Protein AF-A0A086ZU32-F1 (afdb_monomer_lite)

Structure (mmCIF, N/CA/C/O backbone):
data_AF-A0A086ZU32-F1
#
_entry.id   AF-A0A086ZU32-F1
#
loop_
_atom_site.group_PDB
_atom_site.id
_atom_site.type_symbol
_atom_site.label_atom_id
_atom_site.label_alt_id
_atom_site.label_comp_id
_atom_site.label_asym_id
_atom_site.label_entity_id
_atom_site.label_seq_id
_atom_site.pdbx_PDB_ins_code
_atom_site.Cartn_x
_atom_site.Cartn_y
_atom_site.Cartn_z
_atom_site.occupancy
_atom_site.B_iso_or_equiv
_atom_site.auth_seq_id
_atom_site.auth_comp_id
_atom_site.auth_asym_id
_atom_site.auth_atom_id
_atom_site.pdbx_PDB_model_num
ATOM 1 N N . MET A 1 1 ? -1.816 3.015 16.200 1.00 53.00 1 MET A N 1
ATOM 2 C CA . MET A 1 1 ? -2.472 1.779 15.719 1.00 53.00 1 MET A CA 1
ATOM 3 C C . MET A 1 1 ? -1.460 1.040 14.869 1.00 53.00 1 MET A C 1
ATOM 5 O O . MET A 1 1 ? -0.732 1.704 14.151 1.00 53.00 1 MET A O 1
ATOM 9 N N . SER A 1 2 ? -1.370 -0.284 14.970 1.00 63.25 2 SER A N 1
ATOM 10 C CA . SER A 1 2 ? -0.438 -1.061 14.143 1.00 63.25 2 SER A CA 1
ATOM 11 C C . SER A 1 2 ? -1.124 -1.496 12.849 1.00 63.25 2 SER A C 1
ATOM 13 O O . SER A 1 2 ? -2.275 -1.935 12.877 1.00 63.25 2 SER A O 1
ATOM 15 N N . ILE A 1 3 ? -0.425 -1.394 11.718 1.00 68.88 3 ILE A N 1
ATOM 16 C CA . ILE A 1 3 ? -0.900 -1.895 10.423 1.00 68.88 3 ILE A CA 1
ATOM 17 C C . ILE A 1 3 ? -1.010 -3.419 10.513 1.00 68.88 3 ILE A C 1
ATOM 19 O O . ILE A 1 3 ? -0.013 -4.120 10.684 1.00 68.88 3 ILE A O 1
ATOM 23 N N . ASN A 1 4 ? -2.230 -3.943 10.415 1.00 83.12 4 ASN A N 1
ATOM 24 C CA . ASN A 1 4 ? -2.466 -5.386 10.440 1.00 83.12 4 ASN A CA 1
ATOM 25 C C . ASN A 1 4 ? -1.947 -6.066 9.163 1.00 83.12 4 ASN A C 1
ATOM 27 O O . ASN A 1 4 ? -1.905 -5.451 8.096 1.00 83.12 4 ASN A O 1
ATOM 31 N N . ALA A 1 5 ? -1.634 -7.364 9.245 1.00 83.81 5 ALA A N 1
ATOM 32 C CA . ALA A 1 5 ? -1.073 -8.141 8.131 1.00 83.81 5 ALA A CA 1
ATOM 33 C C . ALA A 1 5 ? -1.887 -8.015 6.827 1.00 83.81 5 ALA A C 1
ATOM 35 O O . ALA A 1 5 ? -1.324 -7.779 5.766 1.00 83.81 5 ALA A O 1
ATOM 36 N N . LYS A 1 6 ? -3.224 -8.043 6.914 1.00 85.19 6 LYS A N 1
ATOM 37 C CA . LYS A 1 6 ? -4.114 -7.888 5.749 1.00 85.19 6 LYS A CA 1
ATOM 38 C C . LYS A 1 6 ? -3.988 -6.522 5.059 1.00 85.19 6 LYS A C 1
ATOM 40 O O . LYS A 1 6 ? -4.074 -6.431 3.839 1.00 85.19 6 LYS A O 1
ATOM 45 N N . LEU A 1 7 ? -3.797 -5.462 5.842 1.00 86.50 7 LEU A N 1
ATOM 46 C CA . LEU A 1 7 ? -3.589 -4.105 5.333 1.00 86.50 7 LEU A CA 1
ATOM 47 C C . LEU A 1 7 ? -2.207 -3.972 4.693 1.00 86.50 7 LEU A C 1
ATOM 49 O O . LEU A 1 7 ? -2.081 -3.362 3.636 1.00 86.50 7 LEU A O 1
ATOM 53 N N . ARG A 1 8 ? -1.195 -4.602 5.297 1.00 87.50 8 ARG A N 1
ATOM 54 C CA . ARG A 1 8 ? 0.156 -4.687 4.743 1.00 87.50 8 ARG A CA 1
ATOM 55 C C . ARG A 1 8 ? 0.155 -5.350 3.362 1.00 87.50 8 ARG A C 1
ATOM 57 O O . ARG A 1 8 ? 0.698 -4.775 2.427 1.00 87.50 8 ARG A O 1
ATOM 64 N N . ASP A 1 9 ? -0.488 -6.510 3.226 1.00 88.31 9 ASP A N 1
ATOM 65 C CA . ASP A 1 9 ? -0.621 -7.214 1.943 1.00 88.31 9 ASP A CA 1
ATOM 66 C C . ASP A 1 9 ? -1.334 -6.363 0.889 1.00 88.31 9 ASP A C 1
ATOM 68 O O . ASP A 1 9 ? -0.882 -6.281 -0.249 1.00 88.31 9 ASP A O 1
ATOM 72 N N . MET A 1 10 ? -2.405 -5.666 1.276 1.00 89.62 10 MET A N 1
ATOM 73 C CA . MET A 1 10 ? -3.140 -4.791 0.363 1.00 89.62 10 MET A CA 1
ATOM 74 C C . MET A 1 10 ? -2.291 -3.606 -0.124 1.00 89.62 10 MET A C 1
ATOM 76 O O . MET A 1 10 ? -2.287 -3.311 -1.315 1.00 89.62 10 MET A O 1
ATOM 80 N N . ILE A 1 11 ? -1.531 -2.962 0.770 1.00 89.44 11 ILE A N 1
ATOM 81 C CA . ILE A 1 11 ? -0.602 -1.876 0.412 1.00 89.44 11 ILE A CA 1
ATOM 82 C C . ILE A 1 11 ? 0.462 -2.378 -0.575 1.00 89.44 11 ILE A C 1
ATOM 84 O O . ILE A 1 11 ? 0.757 -1.710 -1.566 1.00 89.44 11 IL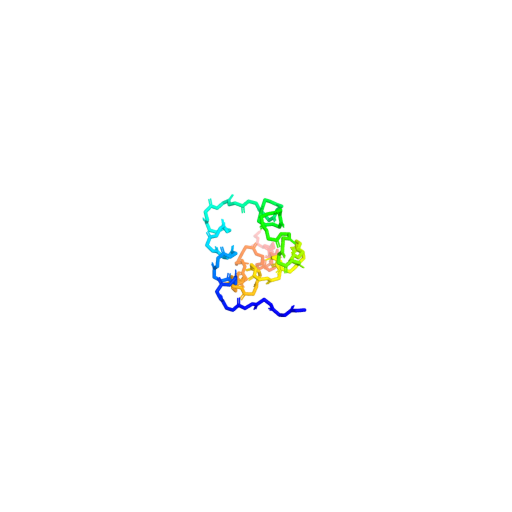E A O 1
ATOM 88 N N . LEU A 1 12 ? 1.030 -3.563 -0.327 1.00 89.50 12 LEU A N 1
ATOM 89 C CA . LEU A 1 12 ? 2.043 -4.156 -1.202 1.00 89.50 12 LEU A CA 1
ATOM 90 C C . LEU A 1 12 ? 1.468 -4.556 -2.567 1.00 89.50 12 LEU A C 1
ATOM 92 O O . LEU A 1 12 ? 2.125 -4.337 -3.583 1.00 89.50 12 LEU A O 1
ATOM 96 N N . ASP A 1 13 ? 0.251 -5.102 -2.609 1.00 91.12 13 ASP A N 1
ATOM 97 C CA . ASP A 1 13 ? -0.459 -5.426 -3.851 1.00 91.12 13 ASP A CA 1
ATOM 98 C C . ASP A 1 13 ? -0.730 -4.171 -4.691 1.00 91.12 13 ASP A C 1
ATOM 100 O O . ASP A 1 13 ? -0.449 -4.148 -5.889 1.00 91.12 13 ASP A O 1
ATOM 104 N N . TRP A 1 14 ? -1.200 -3.092 -4.065 1.00 90.50 14 TRP A N 1
ATOM 105 C CA . TRP A 1 14 ? -1.457 -1.825 -4.749 1.00 90.50 14 TRP A CA 1
ATOM 106 C C . TRP A 1 14 ? -0.177 -1.185 -5.282 1.00 90.50 14 TRP A C 1
ATOM 108 O O . TRP A 1 14 ? -0.146 -0.754 -6.436 1.00 90.50 14 TRP A O 1
ATOM 118 N N . ASN A 1 15 ? 0.904 -1.216 -4.500 1.00 88.75 15 ASN A N 1
ATOM 119 C CA . ASN A 1 15 ? 2.214 -0.765 -4.960 1.00 88.75 15 ASN A CA 1
ATOM 120 C C . ASN A 1 15 ? 2.715 -1.599 -6.156 1.00 88.75 15 ASN A C 1
ATOM 122 O O . ASN A 1 15 ? 3.215 -1.043 -7.130 1.00 88.75 15 ASN A O 1
ATOM 126 N N . ARG A 1 16 ? 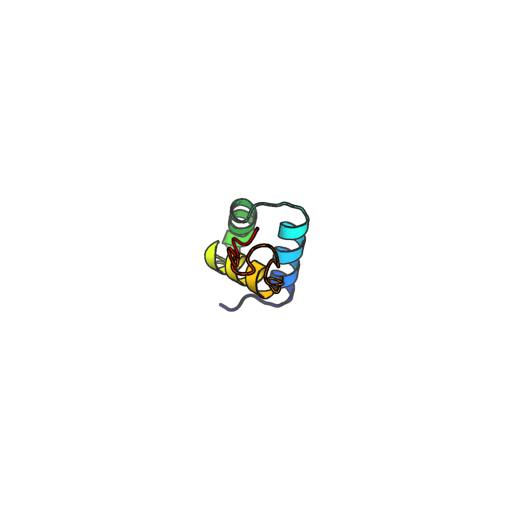2.520 -2.928 -6.145 1.00 86.94 16 ARG A N 1
ATOM 127 C CA . ARG A 1 16 ? 2.851 -3.805 -7.288 1.00 86.94 16 ARG A CA 1
ATOM 128 C C . ARG A 1 16 ? 2.012 -3.513 -8.533 1.00 86.94 16 ARG A C 1
ATOM 130 O O . ARG A 1 16 ? 2.508 -3.686 -9.641 1.00 86.94 16 ARG A O 1
ATOM 137 N N . LYS A 1 17 ? 0.770 -3.059 -8.363 1.00 89.50 17 LYS A N 1
ATOM 138 C CA . LYS A 1 17 ? -0.117 -2.610 -9.450 1.00 89.50 17 LYS A CA 1
ATOM 139 C C . LYS A 1 17 ? 0.213 -1.203 -9.966 1.00 89.50 17 LYS A C 1
ATOM 141 O O . LYS A 1 17 ? -0.442 -0.744 -10.896 1.00 89.50 17 LYS A O 1
ATOM 146 N N . GLY A 1 18 ? 1.212 -0.531 -9.388 1.00 87.38 18 GLY A N 1
ATOM 147 C CA . GLY A 1 18 ? 1.630 0.815 -9.783 1.00 87.38 18 GLY A CA 1
ATOM 148 C C . GLY A 1 18 ? 0.748 1.932 -9.223 1.00 87.38 18 GLY A C 1
ATOM 149 O O . GLY A 1 18 ? 0.790 3.048 -9.733 1.00 87.38 18 GLY A O 1
ATOM 150 N N . ILE A 1 19 ? -0.058 1.654 -8.193 1.00 88.56 19 ILE A N 1
ATOM 151 C CA . ILE A 1 19 ? -0.844 2.681 -7.503 1.00 88.56 19 ILE A CA 1
ATOM 152 C C . ILE A 1 19 ? 0.103 3.522 -6.647 1.00 88.56 19 ILE A C 1
ATOM 154 O O . ILE A 1 19 ? 0.907 2.991 -5.878 1.00 88.56 19 ILE A O 1
ATOM 158 N N . SER A 1 20 ? -0.008 4.846 -6.754 1.00 88.38 20 SER A N 1
ATOM 159 C CA . SER A 1 20 ? 0.851 5.762 -6.009 1.00 88.38 20 SER A CA 1
ATOM 160 C C . SER A 1 20 ? 0.621 5.654 -4.502 1.00 88.38 20 SER A C 1
ATOM 162 O O . SER A 1 20 ? -0.493 5.423 -4.021 1.00 88.38 20 SER A O 1
ATOM 164 N N . VAL A 1 21 ? 1.671 5.932 -3.728 1.00 87.94 21 VAL A N 1
ATOM 165 C CA . VAL A 1 21 ? 1.591 6.056 -2.262 1.00 87.94 21 VAL A CA 1
ATOM 166 C C . VAL A 1 21 ? 0.544 7.096 -1.849 1.00 87.94 21 VAL A C 1
ATOM 168 O O . VAL A 1 21 ? -0.178 6.889 -0.877 1.00 87.94 21 VAL A O 1
ATOM 171 N N . THR A 1 22 ? 0.414 8.187 -2.608 1.00 89.38 22 THR A N 1
ATOM 172 C CA . THR A 1 22 ? -0.581 9.239 -2.366 1.00 89.38 22 THR A CA 1
ATOM 173 C C . THR A 1 22 ? -2.012 8.728 -2.499 1.00 89.38 22 THR A C 1
ATOM 175 O O . THR A 1 22 ? -2.814 8.944 -1.591 1.00 89.38 22 THR A O 1
ATOM 178 N N . ASP A 1 23 ? -2.320 8.011 -3.582 1.00 89.94 23 ASP A N 1
ATOM 179 C CA . ASP A 1 23 ? -3.642 7.415 -3.808 1.00 89.94 23 ASP A CA 1
ATOM 180 C C . ASP A 1 23 ? -3.955 6.347 -2.758 1.00 89.94 23 ASP A C 1
ATOM 182 O O . ASP A 1 23 ? -5.048 6.313 -2.190 1.00 89.94 23 ASP A O 1
ATOM 186 N N . THR A 1 24 ? -2.953 5.532 -2.421 1.00 88.69 24 THR A N 1
ATOM 187 C CA . THR A 1 24 ? -3.047 4.523 -1.361 1.00 88.69 24 THR A CA 1
ATOM 188 C C . THR A 1 24 ? -3.350 5.170 -0.007 1.00 88.69 24 THR A C 1
ATOM 190 O O . THR A 1 24 ? -4.242 4.718 0.705 1.00 88.69 24 THR A O 1
ATOM 193 N N . ALA A 1 25 ? -2.680 6.272 0.340 1.00 90.00 25 ALA A N 1
ATOM 194 C CA . ALA A 1 25 ? -2.938 7.011 1.576 1.00 90.00 25 ALA A CA 1
ATOM 195 C C . ALA A 1 25 ? -4.318 7.671 1.583 1.00 90.00 25 ALA A C 1
ATOM 197 O O . ALA A 1 25 ? -4.977 7.710 2.620 1.00 90.00 25 ALA A O 1
ATOM 198 N N . HIS A 1 26 ? -4.787 8.159 0.434 1.00 91.06 26 HIS A N 1
ATOM 199 C CA . HIS A 1 26 ? -6.124 8.728 0.321 1.00 91.06 26 HIS A CA 1
ATOM 200 C C . HIS A 1 26 ? -7.208 7.667 0.562 1.00 91.06 26 HIS A C 1
ATOM 202 O O . HIS A 1 26 ? -8.129 7.893 1.346 1.00 91.06 26 HIS A O 1
ATOM 208 N N . ALA A 1 27 ? -7.052 6.480 -0.030 1.00 88.44 27 ALA A N 1
ATOM 209 C CA . ALA A 1 27 ? -7.947 5.344 0.178 1.00 88.44 27 ALA A CA 1
ATOM 210 C C . ALA A 1 27 ? -7.881 4.781 1.611 1.00 88.44 27 ALA A C 1
ATOM 212 O O . ALA A 1 27 ? -8.886 4.301 2.136 1.00 88.44 27 ALA A O 1
ATOM 213 N N . LEU A 1 28 ? -6.720 4.869 2.266 1.00 87.75 28 LEU A N 1
ATOM 214 C CA . LEU A 1 28 ? -6.503 4.382 3.630 1.00 87.75 28 LEU A CA 1
ATOM 215 C C . LEU A 1 28 ? -6.690 5.442 4.724 1.00 87.75 28 LEU A C 1
ATOM 217 O O . LEU A 1 28 ? -6.572 5.130 5.911 1.00 87.75 28 LEU A O 1
ATOM 221 N N . LYS A 1 29 ? -7.076 6.666 4.355 1.00 86.75 29 LYS A N 1
ATOM 222 C CA . LYS A 1 29 ? -7.397 7.755 5.286 1.00 86.75 29 LYS A CA 1
ATOM 223 C C . LYS A 1 29 ? -8.424 7.367 6.367 1.00 86.75 29 LYS A C 1
ATOM 225 O O . LYS A 1 29 ? -8.202 7.746 7.516 1.00 86.75 29 LYS A O 1
ATOM 230 N N . PRO A 1 30 ? -9.490 6.581 6.085 1.00 87.44 30 PRO A N 1
ATOM 231 C CA . PRO A 1 30 ? -10.436 6.129 7.114 1.00 87.44 30 PRO A CA 1
ATOM 232 C C . PRO A 1 30 ? -9.808 5.217 8.174 1.00 87.44 30 PRO A C 1
ATOM 234 O O . PRO A 1 30 ? -10.304 5.138 9.293 1.00 87.44 30 PRO A O 1
ATOM 237 N N . TYR A 1 31 ? -8.712 4.540 7.827 1.00 84.06 31 TYR A N 1
ATOM 238 C CA . TYR A 1 31 ? -7.959 3.667 8.726 1.00 84.06 31 TYR A CA 1
ATOM 239 C C . TYR A 1 31 ? -6.879 4.424 9.513 1.00 84.06 31 TYR A C 1
ATOM 241 O O . TYR A 1 31 ? -6.166 3.813 10.304 1.00 84.06 31 TYR A O 1
ATOM 249 N N . GLY A 1 32 ? -6.746 5.739 9.301 1.00 84.88 32 GLY A N 1
ATOM 250 C CA . GLY A 1 32 ? -5.746 6.574 9.967 1.00 84.88 32 GLY A CA 1
ATOM 251 C C . GLY A 1 32 ? -4.310 6.316 9.509 1.00 84.88 32 GLY A C 1
ATOM 252 O O . GLY A 1 32 ? -3.387 6.703 10.216 1.00 84.88 32 GLY A O 1
ATOM 253 N N . ILE A 1 33 ? -4.121 5.667 8.356 1.00 85.44 33 ILE A N 1
ATOM 254 C CA . ILE A 1 33 ? -2.795 5.317 7.839 1.00 85.44 33 ILE A CA 1
ATOM 255 C C . ILE A 1 33 ? -2.222 6.491 7.053 1.00 85.44 33 ILE A C 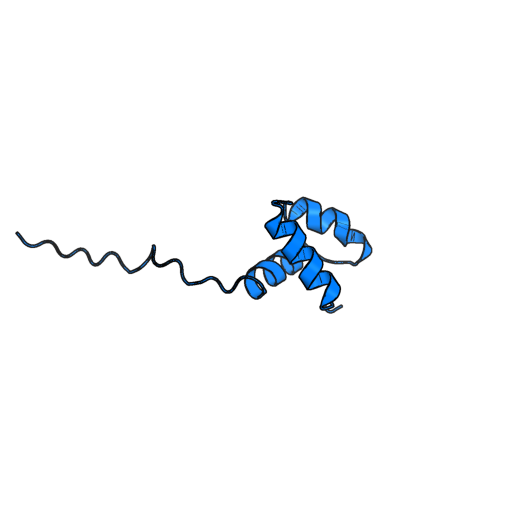1
ATOM 257 O O . ILE A 1 33 ? -2.846 7.025 6.132 1.00 85.44 33 ILE A O 1
ATOM 261 N N . THR A 1 34 ? -1.003 6.872 7.408 1.00 88.12 34 THR A N 1
ATOM 262 C CA . THR A 1 34 ? -0.263 7.965 6.780 1.00 88.12 34 THR A CA 1
ATOM 263 C C . THR A 1 34 ? 0.575 7.492 5.590 1.00 88.12 34 THR A C 1
ATOM 265 O O . THR A 1 34 ? 0.903 6.314 5.446 1.00 88.12 34 THR A O 1
ATOM 268 N N . GLN A 1 35 ? 0.990 8.426 4.729 1.00 89.38 35 GLN A N 1
ATOM 269 C CA . GLN A 1 35 ? 1.937 8.116 3.649 1.00 89.38 35 GLN A CA 1
ATOM 270 C C . GLN A 1 35 ? 3.261 7.550 4.180 1.00 89.38 35 GLN A C 1
ATOM 272 O O . GLN A 1 35 ? 3.821 6.644 3.570 1.00 89.38 35 GLN A O 1
ATOM 277 N 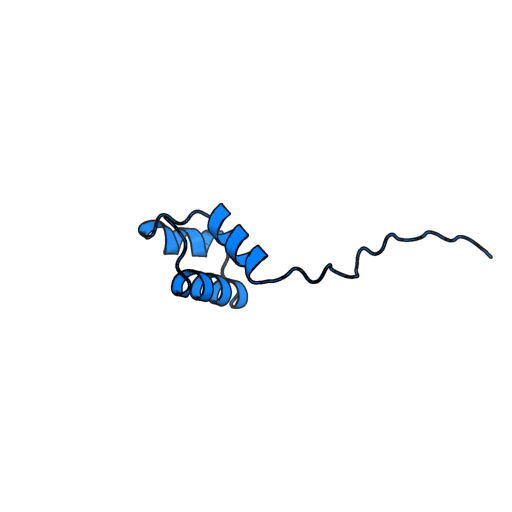N . ALA A 1 36 ? 3.746 8.056 5.319 1.00 87.12 36 ALA A N 1
ATOM 278 C CA . ALA A 1 36 ? 4.982 7.584 5.937 1.00 87.12 36 ALA A CA 1
ATOM 279 C C . ALA A 1 36 ? 4.897 6.095 6.306 1.00 87.12 36 ALA A C 1
ATOM 281 O O . ALA A 1 36 ? 5.802 5.327 5.996 1.00 87.12 36 ALA A O 1
ATOM 282 N N . GLU A 1 37 ? 3.772 5.679 6.885 1.00 87.88 37 GLU A N 1
ATOM 283 C CA . GLU A 1 37 ? 3.476 4.284 7.215 1.00 87.88 37 GLU A CA 1
ATOM 284 C C . GLU A 1 37 ? 3.392 3.382 5.978 1.00 87.88 37 GLU A C 1
ATOM 286 O O . GLU A 1 37 ? 3.901 2.263 5.984 1.00 87.88 37 GLU A O 1
ATOM 291 N N . ILE A 1 38 ? 2.794 3.872 4.891 1.00 87.38 38 ILE A N 1
ATOM 292 C CA . ILE A 1 38 ? 2.738 3.147 3.614 1.00 87.38 38 ILE A CA 1
ATOM 293 C C . ILE A 1 38 ? 4.144 2.959 3.032 1.00 87.38 38 ILE A C 1
ATOM 295 O O . ILE A 1 38 ? 4.477 1.863 2.583 1.00 87.38 38 ILE A O 1
ATOM 299 N N . ILE A 1 39 ? 4.987 3.996 3.071 1.00 88.12 39 ILE A N 1
ATOM 300 C CA . ILE A 1 39 ? 6.386 3.915 2.626 1.00 88.12 39 ILE A CA 1
ATOM 301 C C . ILE A 1 39 ? 7.150 2.893 3.465 1.00 88.12 39 ILE A C 1
ATOM 303 O O . ILE A 1 39 ? 7.899 2.094 2.905 1.00 88.12 39 ILE A O 1
ATOM 307 N N . ASP A 1 40 ? 6.958 2.898 4.783 1.00 88.12 40 ASP A N 1
ATOM 308 C CA . ASP A 1 40 ? 7.604 1.947 5.686 1.00 88.12 40 ASP A CA 1
ATOM 309 C C . ASP A 1 40 ? 7.191 0.503 5.366 1.00 88.12 40 ASP A C 1
ATOM 311 O O . ASP A 1 40 ? 8.043 -0.364 5.189 1.00 88.12 40 ASP A O 1
ATOM 315 N N . VAL A 1 41 ? 5.895 0.261 5.134 1.00 87.19 41 VAL A N 1
ATOM 316 C CA . VAL A 1 41 ? 5.377 -1.043 4.690 1.00 87.19 41 VAL A CA 1
ATOM 317 C C . VAL A 1 41 ? 5.992 -1.486 3.367 1.00 87.19 41 VAL A C 1
ATOM 319 O O . VAL A 1 41 ? 6.382 -2.649 3.244 1.00 87.19 41 VAL A O 1
ATOM 322 N N . ILE A 1 42 ? 6.087 -0.588 2.384 1.00 86.69 42 ILE A N 1
ATOM 323 C CA . ILE A 1 42 ? 6.675 -0.892 1.074 1.00 86.69 42 ILE A CA 1
ATOM 324 C C . ILE A 1 42 ? 8.159 -1.239 1.233 1.00 86.69 42 ILE A C 1
ATOM 326 O O . ILE A 1 42 ? 8.595 -2.265 0.713 1.00 86.69 42 ILE A O 1
ATOM 330 N N . LYS A 1 43 ? 8.914 -0.454 2.010 1.00 84.94 43 LYS A N 1
ATOM 331 C CA . LYS A 1 43 ? 10.334 -0.704 2.317 1.00 84.94 43 LYS A CA 1
ATOM 332 C C . LYS A 1 43 ? 10.557 -1.979 3.131 1.00 84.94 43 LYS A C 1
ATOM 334 O O . LYS A 1 43 ? 11.562 -2.650 2.949 1.00 84.94 43 LYS A O 1
ATOM 339 N N . ALA A 1 44 ? 9.640 -2.328 4.026 1.00 82.88 44 ALA A N 1
ATOM 340 C CA . ALA A 1 44 ? 9.729 -3.542 4.829 1.00 82.88 44 ALA A CA 1
ATOM 341 C C . ALA A 1 44 ? 9.266 -4.793 4.060 1.00 82.88 44 ALA A C 1
ATOM 343 O O . ALA A 1 44 ? 9.651 -5.909 4.400 1.00 82.88 44 ALA A O 1
ATOM 344 N N . GLY A 1 45 ? 8.361 -4.645 3.088 1.00 71.56 45 GLY A N 1
ATOM 345 C CA . GLY A 1 45 ? 7.814 -5.736 2.272 1.00 71.56 45 GLY A CA 1
ATOM 346 C C . GLY A 1 45 ? 8.610 -6.025 1.000 1.00 71.56 45 GLY A C 1
ATOM 347 O O . GLY A 1 45 ? 8.591 -7.151 0.509 1.00 71.56 45 GLY A O 1
ATOM 348 N N . HIS A 1 46 ? 9.338 -5.040 0.485 1.00 62.72 46 HIS A N 1
ATOM 349 C CA . HIS A 1 46 ? 10.423 -5.250 -0.458 1.00 62.72 46 HIS A CA 1
ATOM 350 C C . HIS A 1 46 ? 11.716 -5.143 0.337 1.00 62.72 46 HIS A C 1
ATOM 352 O O . HIS A 1 46 ? 12.151 -4.016 0.560 1.00 62.72 46 HIS A O 1
ATOM 358 N N . PRO A 1 47 ? 12.367 -6.251 0.753 1.00 50.00 47 PRO A N 1
ATOM 359 C CA . PRO A 1 47 ? 13.778 -6.150 1.066 1.00 50.00 47 PRO A CA 1
ATOM 360 C C . PRO A 1 47 ? 14.395 -5.521 -0.174 1.00 50.00 47 PRO A C 1
ATOM 362 O O . PRO A 1 47 ? 14.346 -6.103 -1.262 1.00 50.00 47 PRO A O 1
ATOM 365 N N . THR A 1 48 ? 14.873 -4.289 -0.034 1.00 47.53 48 THR A N 1
ATOM 366 C CA . THR A 1 48 ? 15.819 -3.708 -0.963 1.00 47.53 48 THR A CA 1
ATOM 367 C C . THR A 1 48 ? 16.914 -4.755 -1.032 1.00 47.53 48 THR A C 1
ATOM 369 O O . THR A 1 48 ? 17.766 -4.839 -0.152 1.00 47.53 48 THR A O 1
ATOM 372 N N . LYS A 1 49 ? 16.870 -5.626 -2.051 1.00 45.81 49 LYS A N 1
ATOM 373 C CA . LYS A 1 49 ? 18.110 -6.188 -2.556 1.00 45.81 49 LYS A CA 1
ATOM 374 C C . LYS A 1 49 ? 18.959 -4.941 -2.742 1.00 45.81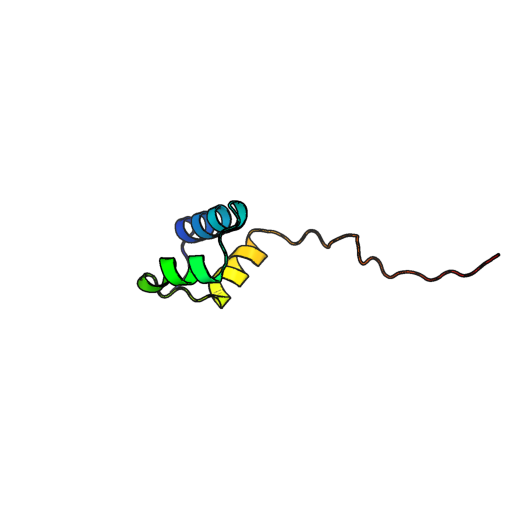 49 LYS A C 1
ATOM 376 O O . LYS A 1 49 ? 18.472 -4.040 -3.432 1.00 45.81 49 LYS A O 1
ATOM 381 N N . PRO A 1 50 ? 20.097 -4.809 -2.041 1.00 45.66 50 PRO A N 1
ATOM 382 C CA . PRO A 1 50 ? 20.980 -3.696 -2.311 1.00 45.66 50 PRO A CA 1
ATOM 383 C C . PRO A 1 50 ? 21.170 -3.727 -3.818 1.00 45.66 50 PRO A C 1
ATOM 385 O O . PRO A 1 50 ? 21.565 -4.761 -4.360 1.00 45.66 50 PRO A O 1
ATOM 388 N N . ASP A 1 51 ? 20.714 -2.675 -4.491 1.00 47.62 51 ASP A N 1
ATOM 389 C CA . ASP A 1 51 ? 20.917 -2.524 -5.918 1.00 47.62 51 ASP A CA 1
ATOM 390 C C . ASP A 1 51 ? 22.417 -2.762 -6.124 1.00 47.62 51 ASP A C 1
ATOM 392 O O . ASP A 1 51 ? 23.218 -1.992 -5.587 1.00 47.62 51 ASP A O 1
ATOM 396 N N . PRO A 1 52 ? 22.852 -3.802 -6.859 1.00 50.47 52 PRO A N 1
ATOM 397 C CA . PRO A 1 52 ? 24.274 -3.969 -7.124 1.00 50.47 52 PRO A CA 1
ATOM 398 C C . PRO A 1 52 ? 24.811 -2.860 -8.047 1.00 50.47 52 PRO A C 1
ATOM 400 O O . PRO A 1 52 ? 25.960 -2.914 -8.466 1.00 50.47 52 PRO A O 1
ATOM 403 N N . LYS A 1 53 ? 24.001 -1.839 -8.367 1.00 48.16 53 LYS A N 1
ATOM 404 C CA . LYS A 1 53 ? 24.390 -0.677 -9.166 1.00 48.16 53 LYS A CA 1
ATOM 405 C C . LYS A 1 53 ? 25.185 0.390 -8.419 1.00 48.16 53 LYS A C 1
ATOM 407 O O . LYS A 1 53 ? 25.676 1.299 -9.073 1.00 48.16 53 LYS A O 1
ATOM 412 N N . TYR A 1 54 ? 25.368 0.256 -7.107 1.00 47.12 54 TYR A N 1
ATOM 413 C CA . TYR A 1 54 ? 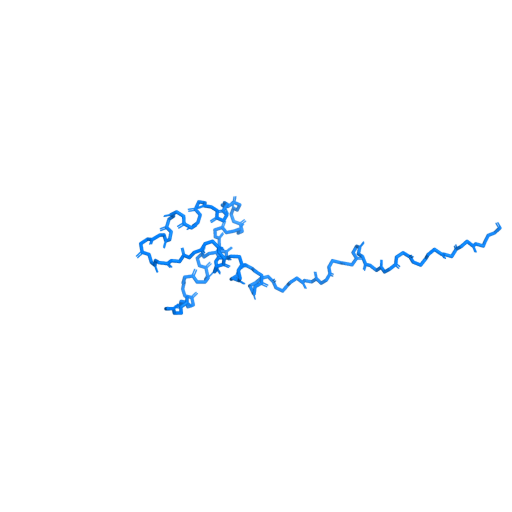26.359 1.035 -6.362 1.00 47.12 54 TYR A CA 1
ATOM 414 C C . TYR A 1 54 ? 27.247 0.109 -5.523 1.00 47.12 54 TYR A C 1
ATOM 416 O O . TYR A 1 54 ? 27.352 0.247 -4.306 1.00 47.12 54 TYR A O 1
ATOM 424 N N . GLY A 1 55 ? 27.921 -0.846 -6.173 1.00 47.72 55 GLY A N 1
ATOM 425 C CA . GLY A 1 55 ? 29.285 -1.125 -5.721 1.00 47.72 55 GLY A CA 1
ATOM 426 C C . GLY A 1 55 ? 30.074 0.189 -5.818 1.00 47.72 55 GLY A C 1
ATOM 427 O O . GLY A 1 55 ? 29.789 0.963 -6.736 1.00 47.72 55 GLY A O 1
ATOM 428 N N . PRO A 1 56 ? 30.991 0.510 -4.887 1.00 52.16 56 PRO A N 1
ATOM 429 C CA . PRO A 1 56 ? 31.862 1.657 -5.090 1.00 52.16 56 PRO A CA 1
ATOM 430 C C . PRO A 1 56 ? 32.509 1.468 -6.460 1.00 52.16 56 PRO A C 1
ATOM 432 O O . PRO A 1 56 ? 33.108 0.422 -6.708 1.00 52.16 56 PRO A O 1
ATOM 435 N N . GLU A 1 57 ? 32.321 2.428 -7.366 1.00 55.75 57 GLU A N 1
ATOM 436 C CA . GLU A 1 57 ? 33.161 2.537 -8.549 1.00 55.75 57 GLU A CA 1
ATOM 437 C C . GLU A 1 57 ? 34.595 2.656 -8.029 1.00 55.75 57 GLU A C 1
ATOM 439 O O . GLU A 1 57 ? 35.058 3.733 -7.655 1.00 55.75 57 GLU A O 1
ATOM 444 N N . PHE A 1 58 ? 35.279 1.520 -7.902 1.00 56.56 58 PHE A N 1
ATOM 445 C CA . PHE A 1 58 ? 36.716 1.493 -7.747 1.00 56.56 58 PHE A CA 1
ATOM 446 C C . PHE A 1 58 ? 37.246 1.947 -9.102 1.00 56.56 58 PHE A C 1
ATOM 448 O O . PHE A 1 58 ? 37.296 1.191 -10.070 1.00 56.56 58 PHE A O 1
ATOM 455 N N . ILE A 1 59 ? 37.533 3.243 -9.183 1.00 60.09 59 ILE A N 1
ATOM 456 C CA . ILE A 1 59 ? 38.347 3.821 -10.238 1.00 60.09 59 ILE A CA 1
ATOM 457 C C . ILE A 1 59 ? 39.726 3.177 -10.080 1.00 60.09 59 ILE A C 1
ATOM 459 O O . ILE A 1 59 ? 40.512 3.595 -9.234 1.00 60.09 59 ILE A O 1
ATOM 463 N N . GLU A 1 60 ? 40.024 2.152 -10.868 1.00 56.59 60 GLU A N 1
ATOM 464 C CA . GLU A 1 60 ? 41.406 1.761 -11.131 1.00 56.59 60 GLU A CA 1
ATOM 465 C C . GLU A 1 60 ? 41.782 2.322 -12.507 1.00 56.59 60 GLU A C 1
ATOM 467 O O . GLU A 1 60 ? 41.349 1.783 -13.528 1.00 56.59 60 GLU A O 1
ATOM 472 N N . PRO A 1 61 ? 42.547 3.427 -12.589 1.00 63.69 61 PRO A N 1
ATOM 473 C CA . PRO A 1 61 ? 43.269 3.714 -13.814 1.00 63.69 61 PRO A CA 1
ATOM 474 C C . PRO A 1 61 ? 44.470 2.771 -13.834 1.00 63.69 61 PRO A C 1
ATOM 476 O O . PRO A 1 61 ? 45.175 2.734 -12.835 1.00 63.69 61 PRO A O 1
ATOM 479 N N . LEU A 1 62 ? 44.717 2.034 -14.921 1.00 53.19 62 LEU A N 1
ATOM 480 C CA . LEU A 1 62 ? 46.053 1.515 -15.259 1.00 53.19 62 LEU A CA 1
ATOM 481 C C . LEU A 1 62 ? 46.034 0.838 -16.639 1.00 53.19 62 LEU A C 1
ATOM 483 O O . LEU A 1 62 ? 45.817 -0.365 -16.742 1.00 53.19 62 LEU A O 1
ATOM 487 N N . PHE A 1 63 ? 46.289 1.627 -17.683 1.00 53.31 63 PHE A N 1
ATOM 488 C CA . PHE A 1 63 ? 47.166 1.254 -18.797 1.00 53.31 63 PHE A CA 1
ATOM 489 C C . PHE A 1 63 ? 47.880 2.508 -19.296 1.00 53.31 63 PHE A C 1
ATOM 491 O O . PHE A 1 63 ? 47.200 3.551 -19.433 1.00 53.31 63 PHE A O 1
#

pLDDT: mean 76.1, std 16.44, range [45.66, 91.12]

Sequence (63 aa):
MSINAKLRDMILDWNRKGISVTDTAHALKPYGITQAEIIDVIKAGHPTKPDPKYGPEFIEPLF

Radius of gyration: 17.29 Å; chains: 1; bounding box: 58×17×34 Å

Foldseek 3Di:
DDQDPVNLVVLCVCVVVVNDLVNNCVVCVVVVDDSVNSVVSNCVVDVPPPPPPDPPPPPDDDD

Secondary structure (DSSP, 8-state):
----HHHHHHHHHHHHTT--HHHHHHHHGGGT--HHHHHHHHHHHS--PPPGGGS--------

Organism: NCBI:txid1437608